Protein AF-M6HQ45-F1 (afdb_monomer_lite)

Sequence (161 aa):
MIGSVEFNGLTILSESKKENVSGRVSMNVWIFPGENKIKVKGIHKRKKDESAPYLTATLYLAQKEQPYNEGRKIADFEWGEVEGKPSLPFEQEITFSPTEVPPCELWKVAEKIQLTEEDKQKIQKLIIDLHDGLQKKDEKKLLELMEFKTKEYARAYLRFT

Organism: NCBI:txid1001601

Radius of gyration: 19.42 Å; chains: 1; bounding box: 52×38×52 Å

Structure (mmCIF, N/CA/C/O backbone):
data_AF-M6HQ45-F1
#
_entry.id   AF-M6HQ45-F1
#
loop_
_atom_site.group_PDB
_atom_site.id
_atom_site.type_symbol
_atom_site.label_atom_id
_atom_site.label_alt_id
_atom_site.label_comp_id
_atom_site.label_asym_id
_atom_site.label_entity_id
_atom_site.label_seq_id
_atom_site.pdbx_PDB_ins_code
_atom_site.Cartn_x
_atom_site.Cartn_y
_atom_site.Cartn_z
_atom_site.occupancy
_atom_site.B_iso_or_equiv
_atom_site.auth_seq_id
_atom_site.auth_comp_id
_atom_site.auth_asym_id
_atom_site.auth_atom_id
_atom_site.pdbx_PDB_model_num
ATOM 1 N N . MET A 1 1 ? 19.962 5.288 -5.323 1.00 57.50 1 MET A N 1
ATOM 2 C CA . MET A 1 1 ? 18.747 5.184 -6.164 1.00 57.50 1 MET A CA 1
ATOM 3 C C . MET A 1 1 ? 17.606 5.881 -5.452 1.00 57.50 1 MET A C 1
ATOM 5 O O . MET A 1 1 ? 17.147 5.366 -4.445 1.00 57.50 1 MET A O 1
ATOM 9 N N . ILE A 1 2 ? 17.145 7.011 -5.990 1.00 63.22 2 ILE A N 1
ATOM 10 C CA . ILE A 1 2 ? 15.960 7.717 -5.492 1.00 63.22 2 ILE A CA 1
ATOM 11 C C . ILE A 1 2 ? 14.800 7.329 -6.412 1.00 63.22 2 ILE A C 1
ATOM 13 O O . ILE A 1 2 ? 14.506 8.011 -7.385 1.00 63.22 2 ILE A O 1
ATOM 17 N N . GLY A 1 3 ? 14.251 6.139 -6.215 1.00 76.50 3 GLY A N 1
ATOM 18 C CA . GLY A 1 3 ? 13.043 5.706 -6.909 1.00 76.50 3 GLY A CA 1
ATOM 19 C C . GLY A 1 3 ? 11.917 5.514 -5.909 1.00 76.50 3 GLY A C 1
ATOM 20 O O . GLY A 1 3 ? 12.190 5.345 -4.720 1.00 76.50 3 GLY A O 1
ATOM 21 N N . SER A 1 4 ? 10.676 5.544 -6.377 1.00 87.19 4 SER A N 1
ATOM 22 C CA . SER A 1 4 ? 9.527 5.159 -5.565 1.00 87.19 4 SER A CA 1
ATOM 23 C C . SER A 1 4 ? 8.811 3.968 -6.178 1.00 87.19 4 SER A C 1
ATOM 25 O O . SER A 1 4 ? 8.803 3.775 -7.397 1.00 87.19 4 SER A O 1
ATOM 27 N N . VAL A 1 5 ? 8.226 3.157 -5.303 1.00 88.00 5 VAL A N 1
ATOM 28 C CA . VAL A 1 5 ? 7.316 2.080 -5.681 1.00 88.00 5 VAL A CA 1
ATOM 29 C C . VAL A 1 5 ? 6.025 2.292 -4.916 1.00 88.00 5 VAL A C 1
ATOM 31 O O . VAL A 1 5 ? 6.016 2.328 -3.683 1.00 88.00 5 VAL A O 1
ATOM 34 N N . GLU A 1 6 ? 4.938 2.420 -5.660 1.00 90.06 6 GLU A N 1
ATOM 35 C CA . GLU A 1 6 ? 3.583 2.540 -5.150 1.00 90.06 6 GLU A CA 1
ATOM 36 C C . GLU A 1 6 ? 2.732 1.384 -5.670 1.00 90.06 6 GLU A C 1
ATOM 38 O O . GLU A 1 6 ? 2.884 0.937 -6.807 1.00 90.06 6 GLU A O 1
ATOM 43 N N . PHE A 1 7 ? 1.804 0.920 -4.844 1.00 87.25 7 PHE A N 1
ATOM 44 C CA . PHE A 1 7 ? 0.824 -0.096 -5.196 1.00 87.25 7 PHE A CA 1
ATOM 45 C C . PHE A 1 7 ? -0.573 0.421 -4.875 1.00 87.25 7 PHE A C 1
ATOM 47 O O . PHE A 1 7 ? -0.862 0.685 -3.713 1.00 87.25 7 PHE A O 1
ATOM 54 N N . ASN A 1 8 ? -1.442 0.585 -5.873 1.00 86.62 8 ASN A N 1
ATOM 55 C CA . ASN A 1 8 ? -2.783 1.165 -5.700 1.00 86.62 8 ASN A CA 1
ATOM 56 C C . ASN A 1 8 ? -2.775 2.475 -4.873 1.00 86.62 8 ASN A C 1
ATOM 58 O O . ASN A 1 8 ? -3.676 2.729 -4.079 1.00 86.62 8 ASN A O 1
ATOM 62 N N . GLY A 1 9 ? -1.727 3.295 -5.033 1.00 85.19 9 GLY A N 1
ATOM 63 C CA . GLY A 1 9 ? -1.517 4.540 -4.279 1.00 85.19 9 GLY A CA 1
ATOM 64 C C . GLY A 1 9 ? -0.882 4.380 -2.889 1.00 85.19 9 GLY A C 1
ATOM 65 O O . GLY A 1 9 ? -0.543 5.381 -2.265 1.00 85.19 9 GLY A O 1
ATOM 66 N N . LEU A 1 10 ? -0.669 3.153 -2.400 1.00 85.75 10 LEU A N 1
ATOM 67 C CA . LEU A 1 10 ? 0.109 2.882 -1.191 1.00 85.75 10 LEU A CA 1
ATOM 68 C C . LEU A 1 10 ? 1.607 2.924 -1.505 1.00 85.75 10 LEU A C 1
ATOM 70 O O . LEU A 1 10 ? 2.104 2.118 -2.291 1.00 85.75 10 LEU A O 1
ATOM 74 N N . THR A 1 11 ? 2.349 3.804 -0.841 1.00 88.75 11 THR A N 1
ATOM 75 C CA . THR A 1 11 ? 3.811 3.849 -0.953 1.00 88.75 11 THR A CA 1
ATOM 76 C C . THR A 1 11 ? 4.453 2.641 -0.264 1.00 88.75 11 THR A C 1
ATOM 78 O O . THR A 1 11 ? 4.340 2.470 0.949 1.00 88.75 11 THR A O 1
ATOM 81 N N . ILE A 1 12 ? 5.154 1.814 -1.039 1.00 87.25 12 ILE A N 1
ATOM 82 C CA . ILE A 1 12 ? 5.940 0.662 -0.561 1.00 87.25 12 ILE A CA 1
ATOM 83 C C . ILE A 1 12 ? 7.385 1.082 -0.311 1.00 87.25 12 ILE A C 1
ATOM 85 O O . ILE A 1 12 ? 7.996 0.723 0.695 1.00 87.25 12 ILE A O 1
ATOM 89 N N . LEU A 1 13 ? 7.922 1.859 -1.248 1.00 88.56 13 LEU A N 1
ATOM 90 C CA . LEU A 1 13 ? 9.244 2.449 -1.178 1.00 88.56 13 LEU A CA 1
ATOM 91 C C . LEU A 1 13 ? 9.132 3.922 -1.520 1.00 88.56 13 LEU A C 1
ATOM 93 O O . LEU A 1 13 ? 8.680 4.280 -2.607 1.00 88.56 13 LEU A O 1
ATOM 97 N N . SER A 1 14 ? 9.555 4.761 -0.583 1.00 86.38 14 SER A N 1
ATOM 98 C CA . SER A 1 14 ? 9.695 6.192 -0.813 1.00 86.38 14 SER A CA 1
ATOM 99 C C . SER A 1 14 ? 11.032 6.499 -1.468 1.00 86.38 14 SER A C 1
ATOM 101 O O . SER A 1 14 ? 12.027 5.793 -1.282 1.00 86.38 14 SER A O 1
ATOM 103 N N . GLU A 1 15 ? 11.060 7.626 -2.164 1.00 85.50 15 GLU A N 1
ATOM 104 C CA . GLU A 1 15 ? 12.275 8.236 -2.677 1.00 85.50 15 GLU A CA 1
ATOM 105 C C . GLU A 1 15 ? 13.363 8.332 -1.592 1.00 85.50 15 GLU A C 1
ATOM 107 O O . GLU A 1 15 ? 1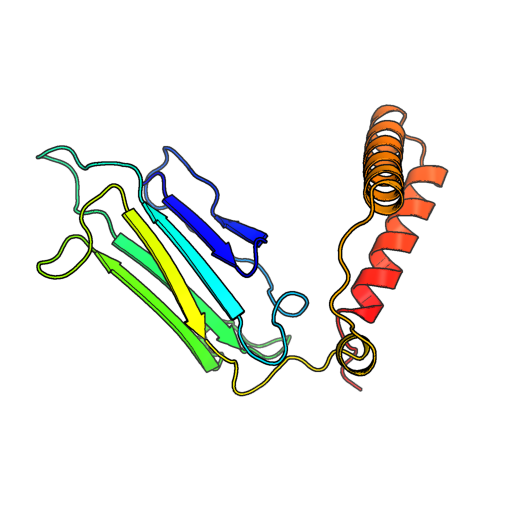3.157 8.891 -0.515 1.00 85.50 15 GLU A O 1
ATOM 112 N N . SER A 1 16 ? 14.549 7.789 -1.873 1.00 79.69 16 SER A N 1
ATOM 113 C CA . SER A 1 16 ? 15.680 7.794 -0.943 1.00 79.69 16 SER A CA 1
ATOM 114 C C . SER A 1 16 ? 17.003 8.070 -1.646 1.00 79.69 16 SER A C 1
ATOM 116 O O . SER A 1 16 ? 17.303 7.497 -2.684 1.00 79.69 16 SER A O 1
ATOM 118 N N . LYS A 1 17 ? 17.857 8.912 -1.053 1.00 74.50 17 LYS A N 1
ATOM 119 C CA . LYS A 1 17 ? 19.216 9.180 -1.570 1.00 74.50 17 LYS A CA 1
ATOM 120 C C . LYS A 1 17 ? 20.198 8.031 -1.330 1.00 74.50 17 LYS A C 1
ATOM 122 O O . LYS A 1 17 ? 21.331 8.109 -1.788 1.00 74.50 17 LYS A O 1
ATOM 127 N N . LYS A 1 18 ? 19.781 6.983 -0.616 1.00 76.50 18 LYS A N 1
ATOM 128 C CA . LYS A 1 18 ? 20.627 5.830 -0.305 1.00 76.50 18 LYS A CA 1
ATOM 129 C C . LYS A 1 18 ? 20.803 4.923 -1.526 1.00 76.50 18 LYS A C 1
ATOM 131 O O . LYS A 1 18 ? 19.993 4.900 -2.459 1.00 76.50 18 LYS A O 1
ATOM 136 N N . GLU A 1 19 ? 21.888 4.170 -1.517 1.00 74.12 19 GLU A N 1
ATOM 137 C CA . GLU A 1 19 ? 22.120 3.071 -2.451 1.00 74.12 19 GLU A CA 1
ATOM 138 C C . GLU A 1 19 ? 21.460 1.789 -1.923 1.00 74.12 19 GLU A C 1
ATOM 140 O O . GLU A 1 19 ? 21.297 1.639 -0.713 1.00 74.12 19 GLU A O 1
ATOM 145 N N . ASN A 1 20 ? 21.057 0.886 -2.826 1.00 75.38 20 ASN A N 1
ATOM 146 C CA . ASN A 1 20 ? 20.489 -0.434 -2.506 1.00 75.38 20 ASN A CA 1
ATOM 147 C C . ASN A 1 20 ? 19.331 -0.410 -1.490 1.00 75.38 20 ASN A C 1
ATOM 149 O O . ASN A 1 20 ? 19.364 -1.068 -0.450 1.00 75.38 20 ASN A O 1
ATOM 153 N N . VAL A 1 21 ? 18.290 0.366 -1.790 1.00 80.56 21 VAL A N 1
ATOM 154 C CA . VAL A 1 21 ? 17.096 0.449 -0.942 1.00 80.56 21 VAL A CA 1
ATOM 155 C C . VAL A 1 21 ? 16.155 -0.702 -1.279 1.00 80.56 21 VAL A C 1
ATOM 157 O O . VAL A 1 21 ? 15.832 -0.920 -2.442 1.00 80.56 21 VAL A O 1
ATOM 160 N N . SER A 1 22 ? 15.692 -1.417 -0.256 1.00 84.38 22 SER A N 1
ATOM 161 C CA . SER A 1 22 ? 14.664 -2.448 -0.379 1.00 84.38 22 SER A CA 1
ATOM 162 C C . SER A 1 22 ? 13.543 -2.191 0.620 1.00 84.38 22 SER A C 1
ATOM 164 O O . SER A 1 22 ? 13.743 -1.567 1.664 1.00 84.38 22 SER A O 1
ATOM 166 N N . GLY A 1 23 ? 12.340 -2.623 0.262 1.00 81.25 23 GLY A N 1
ATOM 167 C CA . GLY A 1 23 ? 11.135 -2.416 1.049 1.00 81.25 23 GLY A CA 1
ATOM 168 C C . GLY A 1 23 ? 10.207 -3.595 0.860 1.00 81.25 23 GLY A C 1
ATOM 169 O O . GLY A 1 23 ? 10.156 -4.201 -0.210 1.00 81.25 23 GLY A O 1
ATOM 170 N N . ARG A 1 24 ? 9.493 -3.939 1.926 1.00 82.25 24 ARG A N 1
ATOM 171 C CA . ARG A 1 24 ? 8.544 -5.043 1.932 1.00 82.25 24 ARG A CA 1
ATOM 172 C C . ARG A 1 24 ? 7.345 -4.652 2.774 1.00 82.25 24 ARG A C 1
ATOM 174 O O . ARG A 1 24 ? 7.501 -4.198 3.903 1.00 82.25 24 ARG A O 1
ATOM 181 N N . VAL A 1 25 ? 6.156 -4.872 2.228 1.00 80.50 25 VAL A N 1
ATOM 182 C CA . VAL A 1 25 ? 4.880 -4.594 2.889 1.00 80.50 25 VAL A CA 1
ATOM 183 C C . VAL A 1 25 ? 3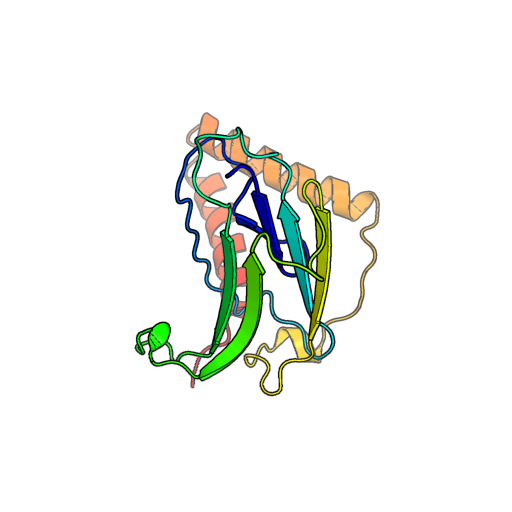.940 -5.772 2.643 1.00 80.50 25 VAL A C 1
ATOM 185 O O . VAL A 1 25 ? 3.977 -6.393 1.583 1.00 80.50 25 VAL A O 1
ATOM 188 N N . SER A 1 26 ? 3.120 -6.104 3.641 1.00 77.81 26 SER A N 1
ATOM 189 C CA . SER A 1 26 ? 2.031 -7.072 3.481 1.00 77.81 26 SER A CA 1
ATOM 190 C C . SER A 1 26 ? 0.858 -6.415 2.754 1.00 77.81 26 SER A C 1
ATOM 192 O O . SER A 1 26 ? 0.329 -5.404 3.218 1.00 77.81 26 SER A O 1
ATOM 194 N N . MET A 1 27 ? 0.450 -6.994 1.625 1.00 75.75 27 MET A N 1
ATOM 195 C CA . MET A 1 27 ? -0.435 -6.345 0.650 1.00 75.75 27 MET A CA 1
ATOM 196 C C . MET A 1 27 ? -1.898 -6.795 0.715 1.00 75.75 27 MET A C 1
ATOM 198 O O . MET A 1 27 ? -2.714 -6.266 -0.030 1.00 75.75 27 MET A O 1
ATOM 202 N N . ASN A 1 28 ? -2.253 -7.738 1.595 1.00 72.38 28 ASN A N 1
ATOM 203 C CA . ASN A 1 28 ? -3.529 -8.467 1.520 1.00 72.38 28 ASN A CA 1
ATOM 204 C C . ASN A 1 28 ? -4.779 -7.574 1.448 1.00 72.38 28 ASN A C 1
ATOM 206 O O . ASN A 1 28 ? -5.698 -7.890 0.704 1.00 72.38 28 ASN A O 1
ATOM 210 N N . VAL A 1 29 ? -4.811 -6.457 2.179 1.00 70.38 29 VAL A N 1
ATOM 211 C CA . VAL A 1 29 ? -5.970 -5.536 2.207 1.00 70.38 29 VAL A CA 1
ATOM 212 C C . VAL A 1 29 ? -5.998 -4.534 1.055 1.00 70.38 29 VAL A C 1
ATOM 214 O O . VAL A 1 29 ? -6.979 -3.820 0.884 1.00 70.38 29 VAL A O 1
ATOM 217 N N . TRP A 1 30 ? -4.920 -4.463 0.280 1.00 76.38 30 TRP A N 1
ATOM 218 C CA . TRP A 1 30 ? -4.733 -3.475 -0.778 1.00 76.38 30 TRP A CA 1
ATOM 219 C C . TRP A 1 30 ? -4.925 -4.062 -2.176 1.00 76.38 30 TRP A C 1
ATOM 221 O O . TRP A 1 30 ? -5.021 -3.295 -3.130 1.00 76.38 30 TRP A O 1
ATOM 231 N N . ILE A 1 31 ? -4.984 -5.394 -2.308 1.00 78.75 31 ILE A N 1
ATOM 232 C CA . ILE A 1 31 ? -5.240 -6.076 -3.581 1.00 78.75 31 ILE A CA 1
ATOM 233 C C . ILE A 1 31 ? -6.744 -6.065 -3.863 1.00 78.75 31 ILE A C 1
ATOM 235 O O . ILE A 1 31 ? -7.537 -6.634 -3.112 1.00 78.75 31 ILE A O 1
ATOM 239 N N . PHE A 1 32 ? -7.122 -5.435 -4.969 1.00 77.94 32 PHE A N 1
ATOM 240 C CA . PHE A 1 32 ? -8.504 -5.328 -5.420 1.00 77.94 32 PHE A CA 1
ATOM 241 C C . PHE A 1 32 ? -8.906 -6.527 -6.295 1.00 77.94 32 PHE A C 1
ATOM 243 O O . PHE A 1 32 ? -8.070 -7.033 -7.051 1.00 77.94 32 PHE A O 1
ATOM 250 N N . PRO A 1 33 ? -10.180 -6.959 -6.270 1.00 75.38 33 PRO A N 1
ATOM 251 C CA . PRO A 1 33 ? -10.755 -7.758 -7.339 1.00 75.38 33 PRO A CA 1
ATOM 252 C C . PRO A 1 33 ? -10.746 -6.949 -8.639 1.00 75.38 33 PRO A C 1
ATOM 254 O O . PRO A 1 33 ? -11.348 -5.879 -8.716 1.00 7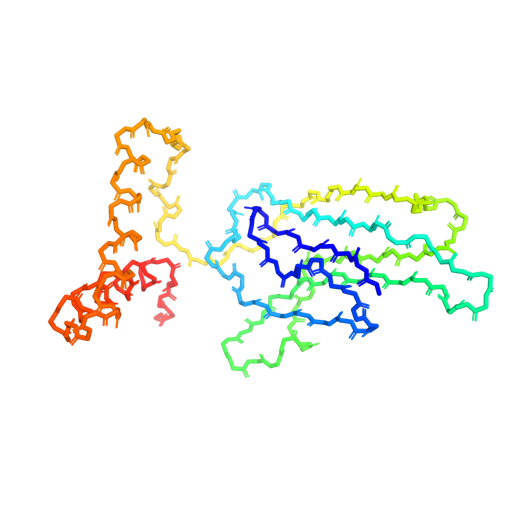5.38 33 PRO A O 1
ATOM 257 N N . GLY A 1 34 ? -10.055 -7.458 -9.659 1.00 80.75 34 GLY A N 1
ATOM 258 C CA . GLY A 1 34 ? -9.885 -6.774 -10.943 1.00 80.75 34 GLY A CA 1
ATOM 259 C C . GLY A 1 34 ? -8.554 -6.032 -11.057 1.00 80.75 34 GLY A C 1
ATOM 260 O O . GLY A 1 34 ? -7.523 -6.511 -10.590 1.00 80.75 34 GLY A O 1
ATOM 261 N N . GLU A 1 35 ? -8.554 -4.883 -11.729 1.00 85.94 35 GLU A N 1
ATOM 262 C CA . GLU A 1 35 ? -7.312 -4.193 -12.083 1.00 85.94 35 GLU A CA 1
ATOM 263 C C . GLU A 1 35 ? -6.619 -3.569 -10.862 1.00 85.94 35 GLU A C 1
ATOM 265 O O . GLU A 1 35 ? -7.187 -2.763 -10.127 1.00 85.94 35 GLU A O 1
ATOM 270 N N . ASN A 1 36 ? -5.355 -3.936 -10.677 1.00 85.69 36 ASN A N 1
ATOM 271 C CA . ASN A 1 36 ? -4.425 -3.377 -9.708 1.00 85.69 36 ASN A CA 1
ATOM 272 C C . ASN A 1 36 ? -3.294 -2.675 -10.456 1.00 85.69 36 ASN A C 1
ATOM 274 O O . ASN A 1 36 ? -2.932 -3.084 -11.560 1.00 85.69 36 ASN A O 1
ATOM 278 N N . LYS A 1 37 ? -2.710 -1.642 -9.846 1.00 89.19 37 LYS A N 1
ATOM 279 C CA . LYS A 1 37 ? -1.655 -0.825 -10.445 1.00 89.19 37 LYS A CA 1
ATOM 280 C C . LYS A 1 37 ? -0.425 -0.762 -9.548 1.00 89.19 37 LYS A C 1
ATOM 282 O O . LYS A 1 37 ? -0.508 -0.340 -8.396 1.00 89.19 37 LYS A O 1
ATOM 287 N N . ILE A 1 38 ? 0.729 -1.100 -10.113 1.00 86.88 38 ILE A N 1
ATOM 288 C CA . ILE A 1 38 ? 2.040 -0.764 -9.555 1.00 86.88 38 ILE A CA 1
ATOM 289 C C . ILE A 1 38 ? 2.553 0.460 -10.305 1.00 86.88 38 ILE A C 1
ATOM 291 O O . ILE A 1 38 ? 2.633 0.447 -11.532 1.00 86.88 38 ILE A O 1
ATOM 295 N N . LYS A 1 39 ? 2.905 1.516 -9.576 1.00 89.75 39 LYS A N 1
ATOM 296 C CA . LYS A 1 39 ? 3.586 2.686 -10.125 1.00 89.75 39 LYS A CA 1
ATOM 297 C C . LYS A 1 39 ? 5.034 2.673 -9.667 1.00 89.75 39 LYS A C 1
ATOM 299 O O . LYS A 1 39 ? 5.316 2.593 -8.474 1.00 89.75 39 LYS A O 1
ATOM 304 N N . VAL A 1 40 ? 5.942 2.767 -10.628 1.00 86.94 40 VAL A N 1
ATOM 305 C CA . VAL A 1 40 ? 7.377 2.846 -10.389 1.00 86.94 40 VAL A CA 1
ATOM 306 C C . VAL A 1 40 ? 7.903 4.157 -10.941 1.00 86.94 40 VAL A C 1
ATOM 308 O O . VAL A 1 40 ? 7.648 4.498 -12.097 1.00 86.94 40 VAL A O 1
ATOM 311 N N . LYS A 1 41 ? 8.674 4.872 -10.125 1.00 87.19 41 LYS A N 1
ATOM 312 C CA . LYS A 1 41 ? 9.386 6.080 -10.538 1.00 87.19 41 LYS A CA 1
ATOM 313 C C . LYS A 1 41 ? 10.874 5.896 -10.337 1.00 87.19 41 LYS A C 1
ATOM 315 O O . LYS A 1 41 ? 11.305 5.454 -9.276 1.00 87.19 41 LYS A O 1
ATOM 320 N N . GLY A 1 42 ? 11.661 6.289 -11.328 1.00 84.94 42 GLY A N 1
ATOM 321 C CA . GLY A 1 42 ? 13.105 6.441 -11.198 1.00 84.94 42 GLY A CA 1
ATOM 322 C C . GLY A 1 42 ? 13.491 7.871 -11.541 1.00 84.94 42 GLY A C 1
ATOM 323 O O . GLY A 1 42 ? 13.176 8.327 -12.635 1.00 84.94 42 GLY A O 1
ATOM 324 N N . ILE A 1 43 ? 14.168 8.591 -10.638 1.00 79.81 43 ILE A N 1
ATOM 325 C CA . ILE A 1 43 ? 14.439 10.030 -10.848 1.00 79.81 43 ILE A CA 1
ATOM 326 C C . ILE A 1 43 ? 15.928 10.392 -10.926 1.00 79.81 43 ILE A C 1
ATOM 328 O O . ILE A 1 43 ? 16.279 11.493 -11.342 1.00 79.81 43 ILE A O 1
ATOM 332 N N . HIS A 1 44 ? 16.827 9.492 -10.527 1.00 73.56 44 HIS A N 1
ATOM 333 C CA . HIS A 1 44 ? 18.250 9.809 -10.409 1.00 73.56 44 HIS A CA 1
ATOM 334 C C . HIS A 1 44 ? 19.048 9.349 -11.631 1.00 73.56 44 HIS A C 1
ATOM 336 O O . HIS A 1 44 ? 19.260 8.152 -11.780 1.00 73.56 44 HIS A O 1
ATOM 342 N N . LYS A 1 45 ? 19.532 10.285 -12.460 1.00 65.62 45 LYS A N 1
ATOM 343 C CA . LYS A 1 45 ? 20.495 9.995 -13.537 1.00 65.62 45 LYS A CA 1
ATOM 344 C C . LYS A 1 45 ? 21.875 9.666 -12.955 1.00 65.62 45 LYS A C 1
ATOM 346 O O . LYS A 1 45 ? 22.420 10.459 -12.191 1.00 65.62 45 LYS A O 1
ATOM 351 N N . ARG A 1 46 ? 22.419 8.522 -13.369 1.00 67.69 46 ARG A N 1
ATOM 352 C CA . ARG A 1 46 ? 23.735 7.987 -12.996 1.00 67.69 46 ARG A CA 1
ATOM 353 C C . ARG A 1 46 ? 24.879 8.942 -13.374 1.00 67.69 46 ARG A C 1
ATOM 355 O O . ARG A 1 46 ? 24.835 9.564 -14.439 1.00 67.69 46 ARG A O 1
ATOM 362 N N . LYS A 1 47 ? 25.946 9.007 -12.570 1.00 67.50 47 LYS A N 1
ATOM 363 C CA . LYS A 1 47 ? 27.249 9.550 -13.021 1.00 67.50 47 LYS A CA 1
ATOM 364 C C . LYS A 1 47 ? 28.030 8.508 -13.838 1.00 67.50 47 LYS A C 1
ATOM 366 O O . LYS A 1 47 ? 27.799 7.309 -13.717 1.00 67.50 47 LYS A O 1
ATOM 371 N N . LYS A 1 48 ? 28.987 8.930 -14.677 1.00 65.06 48 LYS A N 1
ATOM 372 C CA . LYS A 1 48 ? 29.750 7.998 -15.542 1.00 65.06 48 LYS A CA 1
ATOM 373 C C . LYS A 1 48 ? 30.409 6.840 -14.771 1.00 65.06 48 LYS A C 1
ATOM 375 O O . LYS A 1 48 ? 30.440 5.739 -15.312 1.00 65.06 48 LYS A O 1
ATOM 380 N N . ASP A 1 49 ? 30.801 7.053 -13.517 1.00 66.81 49 ASP A N 1
ATOM 381 C CA . ASP A 1 49 ? 31.546 6.077 -12.703 1.00 66.81 49 ASP A CA 1
ATOM 382 C C . ASP A 1 49 ? 30.683 5.248 -11.730 1.00 66.81 49 ASP A C 1
ATOM 384 O O . ASP A 1 49 ? 31.206 4.414 -10.996 1.00 66.81 49 ASP A O 1
ATOM 388 N N . GLU A 1 50 ? 29.364 5.455 -11.697 1.00 71.25 50 GLU A N 1
ATOM 389 C CA . GLU A 1 50 ? 28.456 4.693 -10.827 1.00 71.25 50 GLU A CA 1
ATOM 390 C C . GLU A 1 50 ? 27.961 3.409 -11.513 1.00 71.25 50 GLU A C 1
ATOM 392 O O . GLU A 1 50 ? 27.959 3.292 -12.738 1.00 71.25 50 GLU A O 1
ATOM 397 N N . SER A 1 51 ? 27.520 2.423 -10.731 1.00 70.88 51 SER A N 1
ATOM 398 C CA . SER A 1 51 ? 26.869 1.228 -11.272 1.00 70.88 51 SER A CA 1
ATOM 399 C C . SER A 1 51 ? 25.523 1.577 -11.917 1.00 70.88 51 SER A C 1
ATOM 401 O O . SER A 1 51 ? 24.835 2.514 -11.504 1.00 70.88 51 SER A O 1
ATOM 403 N N . ALA A 1 52 ? 25.144 0.834 -12.964 1.00 74.12 52 ALA A N 1
ATOM 404 C CA . ALA A 1 52 ? 23.856 1.035 -13.623 1.00 74.12 52 ALA A CA 1
ATOM 405 C C . ALA A 1 52 ? 22.708 0.798 -12.619 1.00 74.12 52 ALA A C 1
ATOM 407 O O . ALA A 1 52 ? 22.701 -0.230 -11.932 1.00 74.12 52 ALA A O 1
ATOM 408 N N . PRO A 1 53 ? 21.747 1.727 -12.501 1.00 74.12 53 PRO A N 1
ATOM 409 C CA . PRO A 1 53 ? 20.622 1.558 -11.598 1.00 74.12 53 PRO A CA 1
ATOM 410 C C . PRO A 1 53 ? 19.714 0.419 -12.080 1.00 74.12 53 PRO A C 1
ATOM 412 O O . PRO A 1 53 ? 19.459 0.268 -13.275 1.00 74.12 53 PRO A O 1
ATOM 415 N N . TYR A 1 54 ? 19.199 -0.359 -11.130 1.00 78.31 54 TYR A N 1
ATOM 416 C CA . TYR A 1 54 ? 18.272 -1.462 -11.374 1.00 78.31 54 TYR A CA 1
ATOM 417 C C . TYR A 1 54 ? 17.136 -1.418 -10.353 1.00 78.31 54 TYR A C 1
ATOM 419 O O . TYR A 1 54 ? 17.366 -1.156 -9.175 1.00 78.31 54 TYR A O 1
ATOM 427 N N . LEU A 1 55 ? 15.907 -1.668 -10.787 1.00 79.31 55 LEU A N 1
ATOM 428 C CA . LEU A 1 55 ? 14.738 -1.679 -9.918 1.00 79.31 55 LEU A CA 1
ATOM 429 C C . LEU A 1 55 ? 13.933 -2.940 -10.172 1.00 79.31 55 LEU A C 1
ATOM 431 O O . LEU A 1 55 ? 13.567 -3.237 -11.306 1.00 79.31 55 LEU A O 1
ATOM 435 N N . THR A 1 56 ? 13.626 -3.651 -9.096 1.00 82.88 56 THR A N 1
ATOM 436 C CA . THR A 1 56 ? 12.755 -4.820 -9.122 1.00 82.88 56 THR A CA 1
ATOM 437 C C . THR A 1 56 ? 11.588 -4.614 -8.166 1.00 82.88 56 THR A C 1
ATOM 439 O O . THR A 1 56 ? 11.753 -4.138 -7.043 1.00 82.88 56 THR A O 1
ATOM 442 N N . ALA A 1 57 ? 10.387 -4.950 -8.622 1.00 81.44 57 ALA A N 1
ATOM 443 C CA . ALA A 1 57 ? 9.206 -5.040 -7.779 1.00 81.44 57 ALA A CA 1
ATOM 444 C C . ALA A 1 57 ? 8.543 -6.384 -8.055 1.00 81.44 57 ALA A C 1
ATOM 446 O O . ALA A 1 57 ? 8.227 -6.711 -9.195 1.00 81.44 57 ALA A O 1
ATOM 447 N N . THR A 1 58 ? 8.356 -7.190 -7.017 1.00 82.62 58 THR A N 1
ATOM 448 C CA . THR A 1 58 ? 7.782 -8.525 -7.167 1.00 82.62 58 THR A CA 1
ATOM 449 C C . THR A 1 58 ? 6.735 -8.744 -6.100 1.00 82.62 58 THR A C 1
ATOM 451 O O . THR A 1 58 ? 6.981 -8.530 -4.913 1.00 82.62 58 THR A O 1
ATOM 454 N N . LEU A 1 59 ? 5.563 -9.181 -6.539 1.00 79.94 59 LEU A N 1
ATOM 455 C CA . LEU A 1 59 ? 4.444 -9.495 -5.682 1.00 79.94 59 LEU A CA 1
ATOM 456 C C . LEU A 1 59 ? 4.306 -11.013 -5.577 1.00 79.94 59 LEU A C 1
ATOM 458 O O . LEU A 1 59 ? 4.227 -11.721 -6.585 1.00 79.94 59 LEU A O 1
ATOM 462 N N . TYR A 1 60 ? 4.260 -11.493 -4.339 1.00 82.06 60 TYR A N 1
ATOM 463 C CA . TYR A 1 60 ? 4.112 -12.903 -4.006 1.00 82.06 60 TYR A CA 1
ATOM 464 C C . TYR A 1 60 ? 2.806 -13.121 -3.251 1.00 82.06 60 TYR A C 1
ATOM 466 O O . TYR A 1 60 ? 2.452 -12.336 -2.371 1.00 82.06 60 TYR A O 1
ATOM 474 N N . LEU A 1 61 ? 2.134 -14.222 -3.568 1.00 77.44 61 LEU A N 1
ATOM 475 C CA . LEU A 1 61 ? 1.076 -14.803 -2.762 1.00 77.44 61 LEU A CA 1
ATOM 476 C C . LEU A 1 61 ? 1.688 -15.932 -1.929 1.00 77.44 61 LEU A C 1
ATOM 478 O O . LEU A 1 61 ? 2.139 -16.937 -2.475 1.00 77.44 61 LEU A O 1
ATOM 482 N N . ALA A 1 62 ? 1.721 -15.757 -0.613 1.00 74.75 62 ALA A N 1
ATOM 483 C CA . ALA A 1 62 ? 2.266 -16.734 0.323 1.00 74.75 62 ALA A CA 1
ATOM 484 C C . ALA A 1 62 ? 1.251 -17.019 1.431 1.00 74.75 62 ALA A C 1
ATOM 486 O O . ALA A 1 62 ? 0.482 -16.136 1.823 1.00 74.75 62 ALA A O 1
ATOM 487 N N . GLN A 1 63 ? 1.249 -18.249 1.944 1.00 71.69 63 GLN A N 1
ATOM 488 C CA . GLN A 1 63 ? 0.448 -18.592 3.118 1.00 71.69 63 GLN A CA 1
ATOM 489 C C . GLN A 1 63 ? 1.004 -17.903 4.376 1.00 71.69 63 GLN A C 1
ATOM 491 O O . GLN A 1 63 ? 2.170 -17.518 4.416 1.00 71.69 63 GLN A O 1
ATOM 496 N N . LYS A 1 64 ? 0.174 -17.752 5.421 1.00 67.56 64 LYS A N 1
ATOM 497 C CA . LYS A 1 64 ? 0.488 -16.984 6.647 1.00 67.56 64 LYS A CA 1
ATOM 498 C C . LYS A 1 64 ? 1.828 -17.365 7.301 1.00 67.56 64 LYS A C 1
ATOM 500 O O . LYS A 1 64 ? 2.469 -16.506 7.898 1.00 67.56 64 LYS A O 1
ATOM 505 N N . GLU A 1 65 ? 2.238 -18.623 7.178 1.00 76.75 65 GLU A N 1
ATOM 506 C CA . GLU A 1 65 ? 3.461 -19.173 7.781 1.00 76.75 65 GLU A CA 1
ATOM 507 C C . GLU A 1 65 ? 4.526 -19.550 6.740 1.00 76.75 65 GLU A C 1
ATOM 509 O O . GLU A 1 65 ? 5.603 -20.024 7.090 1.00 76.75 65 GLU A O 1
ATOM 514 N N . GLN A 1 66 ? 4.250 -19.307 5.458 1.00 76.25 66 GLN A N 1
ATOM 515 C CA . GLN A 1 66 ? 5.171 -19.602 4.374 1.00 76.25 66 GLN A CA 1
ATOM 516 C C . GLN A 1 66 ? 6.129 -18.420 4.146 1.00 76.25 66 GLN A C 1
ATOM 518 O O . GLN A 1 66 ? 5.687 -17.264 4.074 1.00 76.25 66 GLN A O 1
ATOM 523 N N . PRO A 1 67 ? 7.438 -18.670 3.971 1.00 80.88 67 PRO A N 1
ATOM 524 C CA . PRO A 1 67 ? 8.359 -17.663 3.465 1.00 80.88 67 PRO A CA 1
ATOM 525 C C . PRO A 1 67 ? 7.864 -17.079 2.134 1.00 80.88 67 PRO A C 1
ATOM 527 O O . PRO A 1 67 ? 7.467 -17.796 1.220 1.00 80.88 67 PRO A O 1
ATOM 530 N N . TYR A 1 68 ? 7.884 -15.751 1.997 1.00 72.50 68 TYR A N 1
ATOM 531 C CA . TYR A 1 68 ? 7.327 -15.076 0.814 1.00 72.50 68 TYR A CA 1
ATOM 532 C C . TYR A 1 68 ? 7.971 -15.514 -0.506 1.00 72.50 68 TYR A C 1
ATOM 534 O O . TYR A 1 68 ? 7.289 -15.574 -1.521 1.00 72.50 68 TYR A O 1
ATOM 542 N N . ASN A 1 69 ? 9.272 -15.807 -0.487 1.00 79.81 69 ASN A N 1
ATOM 543 C CA . ASN A 1 69 ? 10.056 -16.250 -1.638 1.00 79.81 69 ASN A CA 1
ATOM 544 C C . ASN A 1 69 ? 9.772 -17.706 -2.033 1.00 79.81 69 ASN A C 1
ATOM 546 O O . ASN A 1 69 ? 10.158 -18.118 -3.120 1.00 79.81 69 ASN A O 1
ATOM 550 N N . GLU A 1 70 ? 9.096 -18.462 -1.172 1.00 84.25 70 GLU A N 1
ATOM 551 C CA . GLU A 1 70 ? 8.548 -19.783 -1.487 1.00 84.25 70 GLU A CA 1
ATOM 552 C C . GLU A 1 70 ? 7.092 -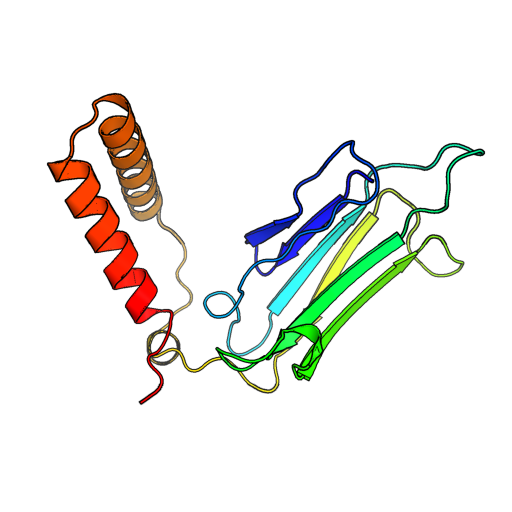19.691 -1.969 1.00 84.25 70 GLU A C 1
ATOM 554 O O . GLU A 1 70 ? 6.550 -20.653 -2.513 1.00 84.25 70 GLU A O 1
ATOM 559 N N . GLY A 1 71 ? 6.454 -18.532 -1.777 1.00 79.38 71 GLY A N 1
ATOM 560 C CA . GLY A 1 71 ? 5.117 -18.242 -2.273 1.00 79.38 71 GLY A CA 1
ATOM 561 C C . GLY A 1 71 ? 5.045 -18.179 -3.800 1.00 79.38 71 GLY A C 1
ATOM 562 O O . GLY A 1 71 ? 6.042 -18.065 -4.516 1.00 79.38 71 GLY A O 1
ATOM 563 N N . ARG A 1 72 ? 3.822 -18.201 -4.327 1.00 81.06 72 ARG A N 1
ATOM 564 C CA . ARG A 1 72 ? 3.561 -18.073 -5.761 1.00 81.06 72 ARG A CA 1
ATOM 565 C C . ARG A 1 72 ? 3.790 -16.629 -6.205 1.00 81.06 72 ARG A C 1
ATOM 567 O O . ARG A 1 72 ? 3.119 -15.718 -5.726 1.00 81.06 72 ARG A O 1
ATOM 574 N N . LYS A 1 73 ? 4.691 -16.406 -7.163 1.00 83.25 73 LYS A N 1
ATOM 575 C CA . LYS A 1 73 ? 4.859 -15.097 -7.815 1.00 83.25 73 LYS A CA 1
ATOM 576 C C . LYS A 1 73 ? 3.595 -14.758 -8.613 1.00 83.25 73 LYS A C 1
ATOM 578 O O . LYS A 1 73 ? 3.213 -15.528 -9.492 1.00 83.25 73 LYS A O 1
ATOM 583 N N . ILE A 1 74 ? 2.951 -13.634 -8.300 1.00 77.00 74 ILE A N 1
ATOM 584 C CA . ILE A 1 74 ? 1.706 -13.200 -8.961 1.00 77.00 74 ILE A CA 1
ATOM 585 C C . ILE A 1 74 ? 1.903 -12.024 -9.916 1.00 77.00 74 ILE A C 1
ATOM 587 O O . ILE A 1 74 ? 1.158 -11.910 -10.883 1.00 77.00 74 ILE A O 1
ATOM 591 N N . ALA A 1 75 ? 2.908 -11.183 -9.677 1.00 76.69 75 ALA A N 1
ATOM 592 C CA . ALA A 1 75 ? 3.315 -10.131 -10.600 1.00 76.69 75 ALA A CA 1
ATOM 593 C C . ALA A 1 75 ? 4.794 -9.801 -10.396 1.00 76.69 75 ALA A C 1
ATOM 595 O O . ALA A 1 75 ? 5.305 -9.867 -9.274 1.00 76.69 75 ALA A O 1
ATOM 596 N N . ASP A 1 76 ? 5.476 -9.423 -11.467 1.00 80.81 76 ASP A N 1
ATOM 597 C CA . ASP A 1 76 ? 6.852 -8.965 -11.432 1.00 80.81 76 ASP A CA 1
ATOM 598 C C . ASP A 1 76 ? 7.094 -7.786 -12.362 1.00 80.81 76 ASP A C 1
ATOM 600 O O . ASP A 1 76 ? 6.457 -7.596 -13.395 1.00 80.81 76 ASP A O 1
ATOM 604 N N . PHE A 1 77 ? 8.048 -6.976 -11.941 1.00 79.12 77 PHE A N 1
ATOM 605 C CA . PHE A 1 77 ? 8.574 -5.865 -12.684 1.00 79.12 77 PHE A CA 1
ATOM 606 C C . PHE A 1 77 ? 10.074 -5.821 -12.493 1.00 79.12 77 PHE A C 1
ATOM 608 O O . PHE A 1 77 ? 10.572 -5.869 -11.366 1.00 79.12 77 PHE A O 1
ATOM 615 N N . GLU A 1 78 ? 10.777 -5.671 -13.602 1.00 82.94 78 GLU A N 1
ATOM 616 C CA . GLU A 1 78 ? 12.212 -5.485 -13.613 1.00 82.94 78 GLU A CA 1
ATOM 617 C C . GLU A 1 78 ? 12.557 -4.365 -14.586 1.00 82.94 78 GLU A C 1
ATOM 619 O O . GLU A 1 78 ? 12.217 -4.398 -15.772 1.00 82.94 78 GLU A O 1
ATOM 624 N N . TRP A 1 79 ? 13.284 -3.376 -14.090 1.00 81.06 79 TRP A N 1
ATOM 625 C CA . TRP A 1 79 ? 13.831 -2.281 -14.863 1.00 81.06 79 TRP A CA 1
ATOM 626 C C . TRP A 1 79 ? 15.338 -2.184 -14.635 1.00 81.06 79 TRP A C 1
ATOM 628 O O . TRP A 1 79 ? 15.830 -2.335 -13.520 1.00 81.06 79 TRP A O 1
ATOM 638 N N . GLY A 1 80 ? 16.062 -1.917 -15.714 1.00 76.75 80 GLY A N 1
ATOM 639 C CA . GLY A 1 80 ? 17.493 -1.653 -15.718 1.00 76.75 80 GLY A CA 1
ATOM 640 C C . GLY A 1 80 ? 17.829 -0.795 -16.929 1.00 76.75 80 GLY A C 1
ATOM 641 O O . GLY A 1 80 ? 17.065 -0.766 -17.897 1.00 76.75 80 GLY A O 1
ATOM 642 N N . GLU A 1 81 ? 18.947 -0.081 -16.868 1.00 71.56 81 GLU A N 1
ATOM 643 C CA . GLU A 1 81 ? 19.410 0.801 -17.942 1.00 71.56 81 GLU A CA 1
ATOM 644 C C . GLU A 1 81 ? 19.959 -0.028 -19.122 1.00 71.56 81 GLU A C 1
ATOM 646 O O . GLU A 1 81 ? 21.162 -0.228 -19.267 1.00 71.56 81 GLU A O 1
ATOM 651 N N . VAL A 1 82 ? 19.045 -0.567 -19.935 1.00 71.81 82 VAL A N 1
ATOM 652 C CA . VAL A 1 82 ? 19.317 -1.348 -21.153 1.00 71.81 82 VAL A CA 1
ATOM 653 C C . VAL A 1 82 ? 18.545 -0.780 -22.344 1.00 71.81 82 VAL A C 1
ATOM 655 O O . VAL A 1 82 ? 17.526 -0.104 -22.180 1.00 71.81 82 VAL A O 1
ATOM 658 N N . GLU A 1 83 ? 19.028 -1.065 -23.552 1.00 64.00 83 GLU A N 1
ATOM 659 C CA . GLU A 1 83 ? 18.401 -0.635 -24.804 1.00 64.00 83 GLU A CA 1
ATOM 660 C C . GLU A 1 83 ? 16.937 -1.119 -24.878 1.00 64.00 83 GLU A C 1
ATOM 662 O O . GLU A 1 83 ? 16.638 -2.282 -24.609 1.00 64.00 83 GLU A O 1
ATOM 667 N N . GLY A 1 84 ? 16.003 -0.208 -25.176 1.00 67.75 84 GLY A N 1
ATOM 668 C CA . GLY A 1 84 ? 14.560 -0.493 -25.216 1.00 67.75 84 GLY A CA 1
ATOM 669 C C . GLY A 1 84 ? 13.786 -0.255 -23.910 1.00 67.75 84 GLY A C 1
ATOM 670 O O . GLY A 1 84 ? 12.557 -0.311 -23.929 1.00 67.75 84 GLY A O 1
ATOM 671 N N . LYS A 1 85 ? 14.450 0.065 -22.789 1.00 72.44 85 LYS A N 1
ATOM 672 C CA . LYS A 1 85 ? 13.785 0.514 -21.549 1.00 72.44 85 LYS A CA 1
ATOM 673 C C . LYS A 1 85 ? 13.827 2.042 -21.408 1.00 72.44 85 LYS A C 1
ATOM 675 O O . LYS A 1 85 ? 14.738 2.683 -21.932 1.00 72.44 85 LYS A O 1
ATOM 680 N N . PRO A 1 86 ? 12.844 2.656 -20.718 1.00 72.19 86 PRO A N 1
ATOM 681 C CA . PRO A 1 86 ? 12.813 4.103 -20.549 1.00 72.19 86 PRO A CA 1
ATOM 682 C C . PRO A 1 86 ? 14.044 4.589 -19.777 1.00 72.19 86 PRO A C 1
ATOM 684 O O . PRO A 1 86 ? 14.395 4.035 -18.732 1.00 72.19 86 PRO A O 1
ATOM 687 N N . SER A 1 87 ? 14.688 5.633 -20.302 1.00 77.31 87 SER A N 1
ATOM 688 C CA . SER A 1 87 ? 15.818 6.300 -19.656 1.00 77.31 87 SER A CA 1
ATOM 689 C C . SER A 1 87 ? 15.354 7.108 -18.451 1.00 77.31 87 SER A C 1
ATOM 691 O O . SER A 1 87 ? 14.271 7.687 -18.471 1.00 77.31 87 SER A O 1
ATOM 693 N N . LEU A 1 88 ? 16.206 7.239 -17.438 1.00 77.12 88 LEU A N 1
ATOM 694 C CA . LEU A 1 88 ? 15.930 8.106 -16.296 1.00 77.12 88 LEU A CA 1
ATOM 695 C C . LEU A 1 88 ? 15.880 9.598 -16.700 1.00 77.12 88 LEU A C 1
ATOM 697 O O . LEU A 1 88 ? 16.711 10.038 -17.501 1.00 77.12 88 LEU A O 1
ATOM 701 N N . PRO A 1 89 ? 15.003 10.419 -16.091 1.00 83.06 89 PRO A N 1
ATOM 702 C CA . PRO A 1 89 ? 13.933 10.011 -15.187 1.00 83.06 89 PRO A CA 1
ATOM 703 C C . PRO A 1 89 ? 12.775 9.346 -15.946 1.00 83.06 89 PRO A C 1
ATOM 705 O O . PRO A 1 89 ? 12.461 9.741 -17.066 1.00 83.06 89 PRO A O 1
ATOM 708 N N . PHE A 1 90 ? 12.116 8.378 -15.315 1.00 84.38 90 PHE A N 1
ATOM 709 C CA . PHE A 1 90 ? 10.933 7.726 -15.869 1.00 84.38 90 PHE A CA 1
ATOM 710 C C . PHE A 1 90 ? 9.852 7.526 -14.807 1.00 84.38 90 PHE A C 1
ATOM 712 O O . PHE A 1 90 ? 10.129 7.422 -13.609 1.00 84.38 90 PHE A O 1
ATOM 719 N N . GLU A 1 91 ? 8.618 7.420 -15.284 1.00 88.38 91 GLU A N 1
ATOM 720 C CA . GLU A 1 91 ? 7.458 6.975 -14.525 1.00 88.38 91 GLU A CA 1
ATOM 721 C C . GLU A 1 91 ? 6.760 5.895 -15.353 1.00 88.38 91 GLU A C 1
ATOM 723 O O . GLU A 1 91 ? 6.468 6.107 -16.529 1.00 88.38 91 GLU A O 1
ATOM 728 N N . GLN A 1 92 ? 6.544 4.724 -14.757 1.00 85.25 92 GLN A N 1
ATOM 729 C CA . GLN A 1 92 ? 5.878 3.605 -15.408 1.00 85.25 92 GLN A CA 1
ATOM 730 C C . GLN A 1 92 ? 4.758 3.077 -14.521 1.00 85.25 92 GLN A C 1
ATOM 732 O O . GLN A 1 92 ? 4.915 2.925 -13.308 1.00 85.25 92 GLN A O 1
ATOM 737 N N . GLU A 1 93 ? 3.624 2.793 -15.147 1.00 88.25 93 GLU A N 1
ATOM 738 C CA . GLU A 1 93 ? 2.479 2.161 -14.511 1.00 88.25 93 GLU A CA 1
ATOM 739 C C . GLU A 1 93 ? 2.284 0.776 -15.113 1.00 88.25 93 GLU A C 1
ATOM 741 O O . GLU A 1 93 ? 2.300 0.601 -16.331 1.00 88.25 93 GLU A O 1
ATOM 746 N N . ILE A 1 94 ? 2.118 -0.209 -14.241 1.00 84.31 94 ILE A N 1
ATOM 747 C CA . ILE A 1 94 ? 1.930 -1.608 -14.600 1.00 84.31 94 ILE A CA 1
ATOM 748 C C . ILE A 1 94 ? 0.584 -2.002 -14.041 1.00 84.31 94 ILE A C 1
ATOM 750 O O . ILE A 1 94 ? 0.375 -1.928 -12.827 1.00 84.31 94 ILE A O 1
ATOM 754 N N . THR A 1 95 ? -0.321 -2.402 -14.919 1.00 87.06 95 THR A N 1
ATOM 755 C CA . THR A 1 95 ? -1.624 -2.908 -14.519 1.00 87.06 95 THR A CA 1
ATOM 756 C C . THR A 1 95 ? -1.640 -4.424 -14.601 1.00 87.06 95 THR A C 1
ATOM 758 O O . THR A 1 95 ? -1.069 -5.028 -15.509 1.00 87.06 95 THR A O 1
ATOM 761 N N . PHE A 1 96 ? -2.267 -5.062 -13.621 1.00 81.94 96 PHE A N 1
ATOM 762 C CA . PHE A 1 96 ? -2.471 -6.503 -13.618 1.00 81.94 96 PHE A CA 1
ATOM 763 C C . PHE A 1 96 ? -3.780 -6.838 -12.912 1.00 81.94 96 PHE A C 1
ATOM 765 O O . PHE A 1 96 ? -4.233 -6.102 -12.038 1.00 81.94 96 PHE A O 1
ATOM 772 N N . SER A 1 97 ? -4.389 -7.961 -13.282 1.00 82.88 97 SER A N 1
ATOM 773 C CA . SER A 1 97 ? -5.531 -8.517 -12.556 1.00 82.88 97 SER A CA 1
ATOM 774 C C . SER A 1 97 ? -5.086 -9.802 -11.858 1.00 82.88 97 SER A C 1
ATOM 776 O O . SER A 1 97 ? -4.612 -10.714 -12.539 1.00 82.88 97 SER A O 1
ATOM 778 N N . PRO A 1 98 ? -5.172 -9.892 -10.521 1.00 75.12 98 PRO A N 1
ATOM 779 C CA . PRO A 1 98 ? -4.757 -11.079 -9.798 1.00 75.12 98 PRO A CA 1
ATOM 780 C C . PRO A 1 98 ? -5.701 -12.238 -10.132 1.00 75.12 98 PRO A C 1
ATOM 782 O O . PRO A 1 98 ? -6.917 -12.072 -10.198 1.00 75.12 98 PRO A O 1
ATOM 785 N N . THR A 1 99 ? -5.131 -13.425 -10.330 1.00 70.06 99 THR A N 1
ATOM 786 C CA . THR A 1 99 ? -5.908 -14.658 -10.550 1.00 70.06 99 THR A CA 1
ATOM 787 C C . THR A 1 99 ? -6.585 -15.146 -9.271 1.00 70.06 99 THR A C 1
ATOM 789 O O . THR A 1 99 ? -7.633 -15.779 -9.334 1.00 70.06 99 THR A O 1
ATOM 792 N N . GLU A 1 100 ? -6.014 -14.805 -8.116 1.00 68.31 100 GLU A N 1
ATOM 793 C CA . GLU A 1 100 ? -6.556 -15.070 -6.788 1.00 68.31 100 GLU A CA 1
ATOM 794 C C . GLU A 1 100 ? -6.543 -13.765 -5.988 1.00 68.31 100 GLU A C 1
ATOM 796 O O . GLU A 1 100 ? -5.493 -13.145 -5.800 1.00 68.31 100 GLU A O 1
ATOM 801 N N . VAL A 1 101 ? -7.715 -13.333 -5.528 1.00 66.69 101 VAL A N 1
ATOM 802 C CA . VAL A 1 101 ? -7.852 -12.186 -4.625 1.00 66.69 101 VAL A CA 1
ATOM 803 C C . VAL A 1 101 ? -7.908 -12.739 -3.204 1.00 66.69 101 VAL A C 1
ATOM 805 O O . VAL A 1 101 ? -8.677 -13.678 -2.973 1.00 66.69 101 VAL A O 1
ATOM 808 N N . PRO A 1 102 ? -7.143 -12.190 -2.241 1.00 66.50 102 PRO A N 1
ATOM 809 C CA . PRO A 1 102 ? -7.304 -12.557 -0.843 1.00 66.50 102 PRO A CA 1
ATOM 810 C C . PRO A 1 102 ? -8.784 -12.448 -0.456 1.00 66.50 102 PRO A C 1
ATOM 812 O O . PRO A 1 102 ? -9.411 -11.427 -0.765 1.00 66.50 102 PRO A O 1
ATOM 815 N N . PRO A 1 103 ? -9.371 -13.476 0.180 1.00 63.53 103 PRO A N 1
ATOM 816 C CA . PRO A 1 103 ? -10.765 -13.401 0.570 1.00 63.53 103 PRO A CA 1
ATOM 817 C C . PRO A 1 103 ? -10.903 -12.212 1.523 1.00 63.53 103 PRO A C 1
ATOM 819 O O . PRO A 1 103 ? -10.156 -12.096 2.489 1.00 63.53 103 PRO A O 1
ATOM 822 N N . CYS A 1 104 ? -11.814 -11.294 1.221 1.00 67.94 104 CYS A N 1
ATOM 823 C CA . CYS A 1 104 ? -12.119 -10.141 2.056 1.00 67.94 104 CYS A CA 1
ATOM 824 C C . CYS A 1 104 ? -13.627 -9.910 1.981 1.00 67.94 104 CYS A C 1
ATOM 826 O O . CYS A 1 104 ? -14.175 -9.697 0.899 1.00 67.94 104 CYS A O 1
ATOM 828 N N . GLU A 1 105 ? -14.308 -9.977 3.129 1.00 65.81 105 GLU A N 1
ATOM 829 C CA . GLU A 1 105 ? -15.765 -9.804 3.212 1.00 65.81 105 GLU A CA 1
ATOM 830 C C . GLU A 1 105 ? -16.183 -8.416 2.721 1.00 65.81 105 GLU A C 1
ATOM 832 O O . GLU A 1 105 ? -17.273 -8.258 2.176 1.00 65.81 105 GLU A O 1
ATOM 837 N N . LEU A 1 106 ? -15.291 -7.423 2.842 1.00 68.56 106 LEU A N 1
ATOM 838 C CA . LEU A 1 106 ? -15.556 -6.070 2.367 1.00 68.56 106 LEU A CA 1
ATOM 839 C C . LEU A 1 106 ? -15.771 -6.035 0.853 1.00 68.56 106 LEU A C 1
ATOM 841 O O . LEU A 1 106 ? -16.597 -5.252 0.406 1.00 68.56 106 LEU A O 1
ATOM 845 N N . TRP A 1 107 ? -15.130 -6.907 0.060 1.00 72.00 107 TRP A N 1
ATOM 846 C CA . TRP A 1 107 ? -15.320 -6.905 -1.398 1.00 72.00 107 TRP A CA 1
ATOM 847 C C . TRP A 1 107 ? -16.744 -7.243 -1.831 1.00 72.00 107 TRP A C 1
ATOM 849 O O . TRP A 1 107 ? -17.175 -6.775 -2.879 1.00 72.00 107 TRP A O 1
ATOM 859 N N . LYS A 1 108 ? -17.497 -8.003 -1.026 1.00 69.25 108 LYS A N 1
ATOM 860 C CA . LYS A 1 108 ? -18.892 -8.354 -1.344 1.00 69.25 108 LYS A CA 1
ATOM 861 C C . LYS A 1 108 ? -19.834 -7.149 -1.277 1.00 69.25 108 LYS A C 1
ATOM 863 O O . LYS A 1 108 ? -20.908 -7.192 -1.865 1.00 69.25 108 LYS A O 1
ATOM 868 N N . VAL A 1 109 ? -19.438 -6.107 -0.547 1.00 71.62 109 VAL A N 1
ATOM 869 C CA . VAL A 1 109 ? -20.234 -4.898 -0.284 1.00 71.62 109 VAL A CA 1
ATOM 870 C C . VAL A 1 109 ? -19.488 -3.616 -0.668 1.00 71.62 109 VAL A C 1
ATOM 872 O O . VAL A 1 109 ? -19.951 -2.520 -0.369 1.00 71.62 109 VAL A O 1
ATOM 875 N N . ALA A 1 110 ? -18.311 -3.738 -1.287 1.00 71.19 110 ALA A N 1
ATOM 876 C CA . ALA A 1 110 ? -17.470 -2.603 -1.628 1.00 71.19 110 ALA A CA 1
ATOM 877 C C . ALA A 1 110 ? -18.028 -1.884 -2.856 1.00 71.19 110 ALA A C 1
ATOM 879 O O . ALA A 1 110 ? -18.180 -2.471 -3.926 1.00 71.19 110 ALA A O 1
ATOM 880 N N . GLU A 1 111 ? -18.245 -0.582 -2.714 1.00 70.31 111 GLU A N 1
ATOM 881 C CA . GLU A 1 111 ? -18.617 0.305 -3.809 1.00 70.31 111 GLU A CA 1
ATOM 882 C C . GLU A 1 111 ? -17.492 1.308 -4.073 1.00 70.31 111 GLU A C 1
ATOM 884 O O . GLU A 1 111 ? -16.743 1.696 -3.170 1.00 70.31 111 GLU A O 1
ATOM 889 N N . LYS A 1 112 ? -17.363 1.749 -5.329 1.00 70.62 112 LYS A N 1
ATOM 890 C CA . LYS A 1 112 ? -16.480 2.872 -5.650 1.00 70.62 112 LYS A CA 1
ATOM 891 C C . LYS A 1 112 ? -17.095 4.141 -5.075 1.00 70.62 112 LYS A C 1
ATOM 893 O O . LYS A 1 112 ? -18.027 4.690 -5.653 1.00 70.62 112 LYS A O 1
ATOM 898 N N . ILE A 1 113 ? -16.549 4.610 -3.960 1.00 79.38 113 ILE A N 1
ATOM 899 C CA . ILE A 1 113 ? -16.934 5.888 -3.365 1.00 79.38 113 ILE A CA 1
ATOM 900 C C . ILE A 1 113 ? -16.011 7.006 -3.848 1.00 79.38 113 ILE A C 1
ATOM 902 O O . ILE A 1 113 ? -14.813 6.805 -4.059 1.00 79.38 113 ILE A O 1
ATOM 906 N N . GLN A 1 114 ? -16.567 8.204 -3.986 1.00 81.00 114 GLN A N 1
ATOM 907 C CA . GLN A 1 114 ? -15.789 9.427 -4.125 1.00 81.00 114 GLN A CA 1
ATOM 908 C C . GLN A 1 114 ? -15.815 10.150 -2.782 1.00 81.00 114 GLN A C 1
ATOM 910 O O . GLN A 1 114 ? -16.890 10.420 -2.254 1.00 81.00 114 GLN A O 1
ATOM 915 N N . LEU A 1 115 ? -14.638 10.442 -2.223 1.00 84.81 115 LEU A N 1
ATOM 916 C CA . LEU A 1 115 ? -14.545 11.130 -0.936 1.00 84.81 115 LEU A CA 1
ATOM 917 C C . LEU A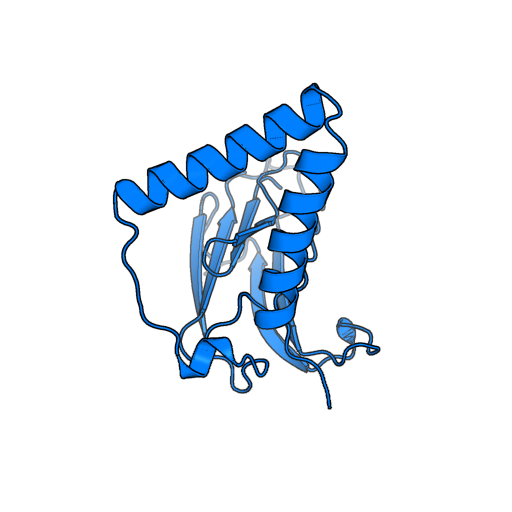 1 115 ? -15.148 12.529 -1.051 1.00 84.81 115 LEU A C 1
ATOM 919 O O . LEU A 1 115 ? -14.623 13.385 -1.773 1.00 84.81 115 LEU A O 1
ATOM 923 N N . THR A 1 116 ? -16.229 12.757 -0.313 1.00 91.94 116 THR A N 1
ATOM 924 C CA . THR A 1 116 ? -16.837 14.078 -0.176 1.00 91.94 116 THR A CA 1
ATOM 925 C C . THR A 1 116 ? -15.963 14.974 0.705 1.00 91.94 116 THR A C 1
ATOM 927 O O . THR A 1 116 ? -15.059 14.506 1.402 1.00 91.94 116 THR A O 1
ATOM 930 N N . GLU A 1 117 ? -16.217 16.284 0.706 1.00 92.56 117 GLU A N 1
ATOM 931 C CA . GLU A 1 117 ? -15.531 17.190 1.640 1.00 92.56 117 GLU A CA 1
ATOM 932 C C . GLU A 1 117 ? -15.817 16.834 3.105 1.00 92.56 117 GLU A C 1
ATOM 934 O O . GLU A 1 117 ? -14.928 16.936 3.950 1.00 92.56 117 GLU A O 1
ATOM 939 N N . GLU A 1 118 ? -17.018 16.338 3.406 1.00 93.12 118 GLU A N 1
ATOM 940 C CA . GLU A 1 118 ? -17.368 15.876 4.749 1.00 93.12 118 GLU A CA 1
ATOM 941 C C . GLU A 1 118 ? -16.522 14.660 5.164 1.00 93.12 118 GLU A C 1
ATOM 943 O O . GLU A 1 118 ? -16.011 14.607 6.286 1.00 93.12 118 GLU A O 1
ATOM 948 N N . ASP A 1 119 ? -16.298 13.710 4.251 1.00 90.50 119 ASP A N 1
ATOM 949 C CA . ASP A 1 119 ? -15.440 12.547 4.508 1.00 90.50 119 ASP A CA 1
ATOM 950 C C . ASP A 1 119 ? -13.996 12.971 4.774 1.00 90.50 119 ASP A C 1
ATOM 952 O O . ASP A 1 119 ? -13.368 12.507 5.729 1.00 90.50 119 ASP A O 1
ATOM 956 N N . LYS A 1 120 ? -13.472 13.906 3.973 1.00 91.06 120 LYS A N 1
ATOM 957 C CA . LYS A 1 120 ? -12.116 14.447 4.151 1.00 91.06 120 LYS A CA 1
ATOM 958 C C . LYS A 1 120 ? -11.958 15.119 5.512 1.00 91.06 120 LYS A C 1
ATOM 960 O O . LYS A 1 120 ? -10.953 14.887 6.183 1.00 91.06 120 LYS A O 1
ATOM 965 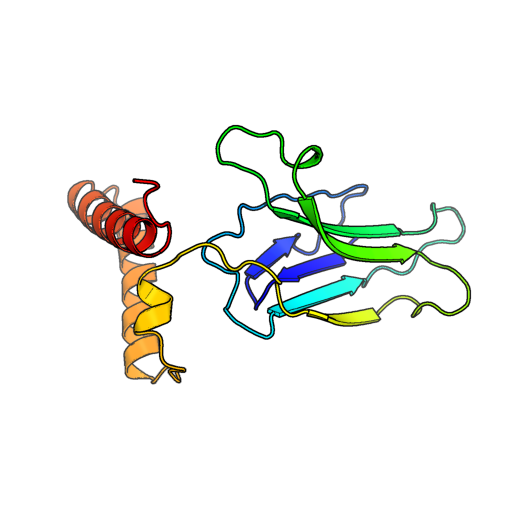N N . GLN A 1 121 ? -12.951 15.893 5.950 1.00 93.62 121 GLN A N 1
ATOM 966 C CA . GLN A 1 121 ? -12.949 16.524 7.272 1.00 93.62 121 GLN A CA 1
ATOM 967 C C . GLN A 1 121 ? -12.971 15.487 8.402 1.00 93.62 121 GLN A C 1
ATOM 969 O O . GLN A 1 121 ? -12.209 15.611 9.363 1.00 93.62 121 GLN A O 1
ATOM 974 N N . LYS A 1 122 ? -13.788 14.430 8.284 1.00 91.88 122 LYS A N 1
ATOM 975 C CA . LYS A 1 122 ? -13.820 13.323 9.257 1.00 91.88 122 LYS A CA 1
ATOM 976 C C . LYS A 1 122 ? -12.470 12.605 9.342 1.00 91.88 122 LYS A C 1
ATOM 978 O O . LYS A 1 122 ? -11.977 12.367 10.445 1.00 91.88 122 LYS A O 1
ATOM 983 N N . ILE A 1 123 ? -11.843 12.317 8.199 1.00 89.94 123 ILE A N 1
ATOM 984 C CA . ILE A 1 123 ? -10.514 11.689 8.131 1.00 89.94 123 ILE A CA 1
ATOM 985 C C . ILE A 1 123 ? -9.453 12.593 8.769 1.00 89.94 123 ILE A C 1
ATOM 987 O O . ILE A 1 123 ? -8.681 12.132 9.609 1.00 89.94 123 ILE A O 1
ATOM 991 N N . GLN A 1 124 ? -9.428 13.885 8.427 1.00 91.44 124 GLN A N 1
ATOM 992 C CA . GLN A 1 124 ? -8.489 14.844 9.019 1.00 91.44 124 GLN A CA 1
ATOM 993 C C . GLN A 1 124 ? -8.651 14.935 10.535 1.00 91.44 124 GLN A C 1
ATOM 995 O O . GLN A 1 124 ? -7.657 14.916 11.258 1.00 91.44 124 GLN A O 1
ATOM 1000 N N . LYS A 1 125 ? -9.894 14.965 11.026 1.00 93.19 125 LYS A N 1
ATOM 1001 C CA . LYS A 1 125 ? -10.172 14.974 12.462 1.00 93.19 125 LYS A CA 1
ATOM 1002 C C . LYS A 1 125 ? -9.621 13.730 13.159 1.00 93.19 125 LYS A C 1
ATOM 1004 O O . LYS A 1 125 ? -8.993 13.870 14.198 1.00 93.19 125 LYS A O 1
ATOM 1009 N N . LEU A 1 126 ? -9.790 12.538 12.583 1.00 91.25 126 LEU A N 1
ATOM 1010 C CA . LEU A 1 126 ? -9.216 11.303 13.139 1.00 91.25 126 LEU A CA 1
ATOM 1011 C C . LEU A 1 126 ? -7.683 11.359 13.224 1.00 91.25 126 LEU A C 1
ATOM 1013 O O . LEU A 1 126 ? -7.107 10.917 14.217 1.00 91.25 126 LEU A O 1
ATOM 1017 N N . ILE A 1 127 ? -7.023 11.915 12.204 1.00 88.69 127 ILE A N 1
ATOM 1018 C CA . ILE A 1 127 ? -5.561 12.073 12.181 1.00 88.69 127 ILE A CA 1
ATOM 1019 C C . ILE A 1 127 ? -5.104 13.046 13.274 1.00 88.69 127 ILE A C 1
ATOM 1021 O O . ILE A 1 127 ? -4.150 12.750 13.996 1.00 88.69 127 ILE A O 1
ATOM 1025 N N . ILE A 1 128 ? -5.793 14.182 13.416 1.00 91.69 128 ILE A N 1
ATOM 1026 C CA . ILE A 1 128 ? -5.500 15.186 14.446 1.00 91.69 128 ILE A CA 1
ATOM 1027 C C . ILE A 1 128 ? -5.724 14.597 15.841 1.00 91.69 128 ILE A C 1
ATOM 1029 O O . ILE A 1 128 ? -4.831 14.686 16.676 1.00 91.69 128 ILE A O 1
ATOM 1033 N N . ASP A 1 129 ? -6.859 13.934 16.078 1.00 90.56 129 ASP A N 1
ATOM 1034 C CA . ASP A 1 129 ? -7.176 13.287 17.356 1.00 90.56 129 ASP A CA 1
ATOM 1035 C C . ASP A 1 129 ? -6.106 12.253 17.751 1.00 90.56 129 ASP A C 1
ATOM 1037 O O . ASP A 1 129 ? -5.731 12.168 18.921 1.00 90.56 129 ASP A O 1
ATOM 1041 N N . LEU A 1 130 ? -5.590 11.479 16.786 1.00 88.56 130 LEU A N 1
ATOM 1042 C CA . LEU A 1 130 ? -4.513 10.517 17.027 1.00 88.56 130 LEU A CA 1
ATOM 1043 C C . LEU A 1 130 ? -3.195 11.209 17.381 1.00 88.56 130 LEU A C 1
ATOM 1045 O O . LEU A 1 130 ? -2.533 10.814 18.342 1.00 88.56 130 LEU A O 1
ATOM 1049 N N . HIS A 1 131 ? -2.813 12.232 16.616 1.00 89.44 131 HIS A N 1
ATOM 1050 C CA . HIS A 1 131 ? -1.609 13.012 16.888 1.00 89.44 131 HIS A CA 1
ATOM 1051 C C . HIS A 1 131 ? -1.668 13.662 18.277 1.00 89.44 131 HIS A C 1
ATOM 1053 O O . HIS A 1 131 ? -0.718 13.563 19.054 1.00 89.44 131 HIS A O 1
ATOM 1059 N N . ASP A 1 132 ? -2.802 14.268 18.618 1.00 91.69 132 ASP A N 1
ATOM 1060 C CA . ASP A 1 132 ? -3.030 14.902 19.910 1.00 91.69 132 ASP A CA 1
ATOM 1061 C C . ASP A 1 132 ? -3.022 13.895 21.057 1.00 91.69 132 ASP A C 1
ATOM 1063 O O . ASP A 1 132 ? -2.399 14.157 22.086 1.00 91.69 132 ASP A O 1
ATOM 1067 N N . GLY A 1 133 ? -3.661 12.735 20.878 1.00 90.00 133 GLY A N 1
ATOM 1068 C CA . GLY A 1 133 ? -3.631 11.649 21.855 1.00 90.00 133 GLY A CA 1
ATOM 1069 C C . GLY A 1 133 ? -2.204 11.177 22.145 1.00 90.00 133 GLY A C 1
ATOM 1070 O O . GLY A 1 133 ? -1.847 10.983 23.306 1.00 90.00 133 GLY A O 1
ATOM 1071 N N . LEU A 1 134 ? -1.358 11.073 21.111 1.00 88.94 134 LEU A N 1
ATOM 1072 C CA . LEU A 1 134 ? 0.059 10.719 21.257 1.00 88.94 134 LEU A CA 1
ATOM 1073 C C . LEU A 1 134 ? 0.855 11.812 21.980 1.00 88.94 134 LEU A C 1
ATOM 1075 O O . LEU A 1 134 ? 1.586 11.514 22.923 1.00 88.94 134 LEU A O 1
ATOM 1079 N N . GLN A 1 135 ? 0.699 13.073 21.567 1.00 92.75 135 GLN A N 1
ATOM 1080 C CA . GLN A 1 135 ? 1.383 14.225 22.170 1.00 92.75 135 GLN A CA 1
ATOM 1081 C C . GLN A 1 135 ? 1.039 14.380 23.655 1.00 92.75 135 GLN A C 1
ATOM 1083 O O . GLN A 1 135 ? 1.920 14.583 24.490 1.00 92.75 135 GLN A O 1
ATOM 1088 N N . LYS A 1 136 ? -0.250 14.262 23.987 1.00 93.81 136 LYS A N 1
ATOM 1089 C CA . LYS A 1 136 ? -0.782 14.457 25.342 1.00 93.81 136 LYS A CA 1
ATOM 1090 C C . LYS A 1 136 ? -0.685 13.200 26.209 1.00 93.81 136 LYS A C 1
ATOM 1092 O O . LYS A 1 136 ? -0.987 13.279 27.395 1.00 93.81 136 LYS A O 1
ATOM 1097 N N . LYS A 1 137 ? -0.258 12.065 25.638 1.00 91.56 137 LYS A N 1
ATOM 1098 C CA . LYS A 1 137 ? -0.255 10.741 26.284 1.00 91.56 137 LYS A CA 1
ATOM 1099 C C . LYS A 1 137 ? -1.627 10.377 26.869 1.00 91.56 137 LYS A C 1
ATOM 1101 O O . LYS A 1 137 ? -1.718 9.820 27.958 1.00 91.56 137 LYS A O 1
ATOM 1106 N N . ASP A 1 138 ? -2.698 10.714 26.151 1.00 92.31 138 ASP A N 1
ATOM 1107 C CA . ASP A 1 138 ? -4.066 10.375 26.550 1.00 92.31 138 ASP A CA 1
ATOM 1108 C C . ASP A 1 138 ? -4.328 8.895 26.243 1.00 92.31 138 ASP A C 1
ATOM 1110 O O . ASP A 1 138 ? -4.745 8.522 25.145 1.00 92.31 138 ASP A O 1
ATOM 1114 N N . GLU A 1 139 ? -4.031 8.038 27.219 1.00 90.69 139 GLU A N 1
ATOM 1115 C CA . GLU A 1 139 ? -4.125 6.582 27.083 1.00 90.69 139 GLU A CA 1
ATOM 1116 C C . GLU A 1 139 ? -5.526 6.114 26.681 1.00 90.69 139 GLU A C 1
ATOM 1118 O O . GLU A 1 139 ? -5.658 5.187 25.882 1.00 90.69 139 GLU A O 1
ATOM 1123 N N . LYS A 1 140 ? -6.577 6.774 27.182 1.00 91.12 140 LYS A N 1
ATOM 1124 C CA . LYS A 1 140 ? -7.959 6.400 26.874 1.00 91.12 140 LYS A CA 1
ATOM 1125 C C . LYS A 1 140 ? -8.281 6.695 25.414 1.00 91.12 140 LYS A C 1
ATOM 1127 O O . LYS A 1 140 ? -8.777 5.819 24.706 1.00 91.12 140 LYS A O 1
ATOM 1132 N N . LYS A 1 141 ? -7.956 7.903 24.948 1.00 87.75 141 LYS A N 1
ATOM 1133 C CA . LYS A 1 141 ? -8.180 8.295 23.552 1.00 87.75 141 LYS A CA 1
ATOM 1134 C C . LYS A 1 141 ? -7.350 7.440 22.593 1.00 87.75 141 LYS A C 1
ATOM 1136 O O . LYS A 1 141 ? -7.844 7.032 21.542 1.00 87.75 141 LYS A O 1
ATOM 1141 N N . LEU A 1 142 ? -6.108 7.126 22.964 1.00 90.06 142 LEU A N 1
ATOM 1142 C CA . LEU A 1 142 ? -5.249 6.226 22.197 1.00 90.06 142 LEU A CA 1
ATOM 1143 C C . LEU A 1 142 ? -5.833 4.815 22.113 1.00 90.06 142 LEU A C 1
ATOM 1145 O O . LEU A 1 142 ? -5.861 4.246 21.023 1.00 90.06 142 LEU A O 1
ATOM 1149 N N . LEU A 1 143 ? -6.333 4.265 23.222 1.00 90.00 143 LEU A N 1
ATOM 1150 C CA . LEU A 1 143 ? -6.968 2.950 23.235 1.00 90.00 143 LEU A CA 1
ATOM 1151 C C . LEU A 1 143 ? -8.192 2.913 22.311 1.00 90.00 143 LEU A C 1
ATOM 1153 O O . LEU A 1 143 ? -8.280 2.025 21.469 1.00 90.00 143 LEU A O 1
ATOM 1157 N N . GLU A 1 144 ? -9.085 3.903 22.399 1.00 90.50 144 GLU A N 1
ATOM 1158 C CA . GLU A 1 144 ? -10.275 4.000 21.539 1.00 90.50 144 GLU A CA 1
ATOM 1159 C C . GLU A 1 144 ? -9.908 4.028 20.043 1.00 90.50 144 GLU A C 1
ATOM 1161 O O . GLU A 1 144 ? -10.483 3.295 19.232 1.00 90.50 144 GLU A O 1
ATOM 1166 N N . LEU A 1 145 ? -8.908 4.832 19.665 1.00 88.69 145 LEU A N 1
ATOM 1167 C CA . LEU A 1 145 ? -8.439 4.934 18.279 1.00 88.69 145 LEU A CA 1
ATOM 1168 C C . LEU A 1 145 ? -7.750 3.647 17.800 1.00 88.69 145 LEU A C 1
ATOM 1170 O O . LEU A 1 145 ? -7.929 3.228 16.652 1.00 88.69 145 LEU A O 1
ATOM 1174 N N . MET A 1 146 ? -6.984 2.991 18.673 1.00 87.69 146 MET A N 1
ATOM 1175 C CA . MET A 1 146 ? -6.328 1.719 18.366 1.00 87.69 146 MET A CA 1
ATOM 1176 C C . MET A 1 146 ? -7.330 0.571 18.245 1.00 87.69 146 MET A C 1
ATOM 1178 O O . MET A 1 146 ? -7.176 -0.281 17.366 1.00 87.69 146 MET A O 1
ATOM 1182 N N . GLU A 1 147 ? -8.381 0.554 19.064 1.00 89.44 147 GLU A N 1
ATOM 1183 C CA . GLU A 1 147 ? -9.487 -0.388 18.924 1.00 89.44 147 GLU A CA 1
ATOM 1184 C C . GLU A 1 147 ? -10.222 -0.198 17.603 1.00 89.44 147 GLU A C 1
ATOM 1186 O O . GLU A 1 147 ? -10.479 -1.183 16.910 1.00 89.44 147 GLU A O 1
ATOM 1191 N N . PHE A 1 148 ? -10.539 1.050 17.240 1.00 87.19 148 PHE A N 1
ATOM 1192 C CA . PHE A 1 148 ? -11.147 1.367 15.952 1.00 87.19 148 PHE A CA 1
ATOM 1193 C C . PHE A 1 148 ? -10.284 0.830 14.803 1.00 87.19 148 PHE A C 1
ATOM 1195 O O . PHE A 1 148 ? -10.755 0.015 14.011 1.00 87.19 148 PHE A O 1
ATOM 1202 N N . LYS A 1 149 ? -8.988 1.177 14.777 1.00 84.69 149 LYS A N 1
ATOM 1203 C CA . LYS A 1 149 ? -8.037 0.665 13.779 1.00 84.69 149 LYS A CA 1
ATOM 1204 C C . LYS A 1 149 ? -8.031 -0.863 13.737 1.00 84.69 149 LYS A C 1
ATOM 1206 O O . LYS A 1 149 ? -8.085 -1.440 12.658 1.00 84.69 149 LYS A O 1
ATOM 1211 N N . THR A 1 150 ? -7.952 -1.522 14.890 1.00 83.56 150 THR A N 1
ATOM 1212 C CA . THR A 1 150 ? -7.856 -2.987 14.974 1.00 83.56 150 THR A CA 1
ATOM 1213 C C . THR A 1 150 ? -9.121 -3.666 14.458 1.00 83.56 150 THR A C 1
ATOM 1215 O O . THR A 1 150 ? -9.024 -4.637 13.710 1.00 83.56 150 THR A O 1
ATOM 1218 N N . LYS A 1 151 ? -10.304 -3.145 14.806 1.00 83.62 151 LYS A N 1
ATOM 1219 C CA . LYS A 1 151 ? -11.598 -3.659 14.331 1.00 83.62 151 LYS A CA 1
ATOM 1220 C C . LYS A 1 151 ? -11.717 -3.530 12.812 1.00 83.62 151 LYS A C 1
ATOM 1222 O O . LYS A 1 151 ? -12.075 -4.505 12.157 1.00 83.62 151 LYS A O 1
ATOM 1227 N N . GLU A 1 152 ? -11.352 -2.379 12.249 1.00 78.94 152 GLU A N 1
ATOM 1228 C CA . GLU A 1 152 ? -11.393 -2.167 10.796 1.00 78.94 152 GLU A CA 1
ATOM 1229 C C . GLU A 1 152 ? -10.353 -3.025 10.059 1.00 78.94 152 GLU A C 1
ATOM 1231 O O . GLU A 1 152 ? -10.678 -3.684 9.072 1.00 78.94 152 GLU A O 1
ATOM 1236 N N . TYR A 1 153 ? -9.127 -3.131 10.584 1.00 76.06 153 TYR A N 1
ATOM 1237 C CA . TYR A 1 153 ? -8.114 -4.034 10.027 1.00 76.06 153 TYR A CA 1
ATOM 1238 C C . TYR A 1 153 ? -8.555 -5.497 10.071 1.00 76.06 153 TYR A C 1
ATOM 1240 O O . TYR A 1 153 ? -8.316 -6.213 9.108 1.00 76.06 153 TYR A O 1
ATOM 1248 N N . ALA A 1 154 ? -9.209 -5.947 11.144 1.00 74.31 154 ALA A N 1
ATOM 1249 C CA . ALA A 1 154 ? -9.717 -7.315 11.256 1.00 74.31 154 ALA A CA 1
ATOM 1250 C C . ALA A 1 154 ? -10.887 -7.605 10.301 1.00 74.31 154 ALA A C 1
ATOM 1252 O O . ALA A 1 154 ? -11.092 -8.754 9.924 1.00 74.31 154 ALA A O 1
ATOM 1253 N N . ARG A 1 155 ? -11.658 -6.587 9.901 1.00 70.56 155 ARG A N 1
ATOM 1254 C CA . ARG A 1 155 ? -12.678 -6.730 8.849 1.00 70.56 155 ARG A CA 1
ATOM 1255 C C . ARG A 1 155 ? -12.050 -6.850 7.460 1.00 70.56 155 ARG A C 1
ATOM 1257 O O . ARG A 1 155 ? -12.576 -7.575 6.623 1.00 70.56 155 ARG A O 1
ATOM 1264 N N . ALA A 1 156 ? -10.935 -6.157 7.231 1.00 68.81 156 ALA A N 1
ATOM 1265 C CA . ALA A 1 156 ? -10.214 -6.178 5.960 1.00 68.81 156 ALA A CA 1
ATOM 1266 C C . ALA A 1 156 ? -9.293 -7.409 5.802 1.00 68.81 156 ALA A C 1
ATOM 1268 O O . ALA A 1 156 ? -9.199 -7.980 4.718 1.00 68.81 156 ALA A O 1
ATOM 1269 N N . TYR A 1 157 ? -8.615 -7.837 6.871 1.00 63.91 157 TYR A N 1
ATOM 1270 C CA . TYR A 1 157 ? -7.853 -9.087 6.945 1.00 63.91 157 TYR A CA 1
ATOM 1271 C C . TYR A 1 157 ? -8.797 -10.221 7.346 1.00 63.91 157 TYR A C 1
ATOM 1273 O O . TYR A 1 157 ? -9.066 -10.428 8.527 1.00 63.91 157 TYR A O 1
ATOM 1281 N N . LEU A 1 158 ? -9.306 -10.971 6.375 1.00 52.78 158 LEU A N 1
ATOM 1282 C CA . LEU A 1 158 ? -10.199 -12.088 6.660 1.00 52.78 158 LEU A CA 1
ATOM 1283 C C . LEU A 1 158 ? -9.515 -13.170 7.515 1.00 52.78 158 LEU A C 1
ATOM 1285 O O . LEU A 1 158 ? -8.340 -13.501 7.331 1.00 52.78 158 LEU A O 1
ATOM 1289 N N . ARG A 1 159 ? -10.285 -13.720 8.463 1.00 45.22 159 ARG A N 1
ATOM 1290 C CA . ARG A 1 159 ? -9.935 -14.887 9.280 1.00 45.22 159 ARG A CA 1
ATOM 1291 C C . ARG A 1 159 ? -9.967 -16.139 8.409 1.00 45.22 159 ARG A C 1
ATOM 1293 O O . ARG A 1 159 ? -11.021 -16.474 7.884 1.00 45.22 159 ARG A O 1
ATOM 1300 N N . PHE A 1 160 ? -8.855 -16.865 8.330 1.00 35.59 160 PHE A N 1
ATOM 1301 C CA . PHE A 1 160 ? -8.921 -18.287 7.999 1.00 35.59 160 PHE A CA 1
ATOM 1302 C C . PHE A 1 160 ? -9.781 -18.972 9.075 1.00 35.59 160 PHE A C 1
ATOM 1304 O O . PHE A 1 160 ? -9.404 -18.970 10.249 1.00 35.59 160 PHE A O 1
ATOM 1311 N N . THR A 1 161 ? -10.960 -19.457 8.693 1.00 36.12 161 THR A N 1
ATOM 1312 C CA . THR A 1 161 ? -11.667 -20.538 9.392 1.00 36.12 161 THR A CA 1
ATOM 1313 C C . THR A 1 161 ? -11.372 -21.830 8.670 1.00 36.12 161 THR A C 1
ATOM 1315 O O . THR A 1 161 ? -11.495 -21.800 7.423 1.00 36.12 161 THR A O 1
#

Secondary structure (DSSP, 8-state):
--EEEEETTEEEE---SSSS-------TTTPPSS-EEEEEEE--PPPTTSPPPEEEEEEEE--TTS-GGGSEEEEEEEEES-TTSPPSSEEEEEEE--SSPPP-GGGGT-------HHHHHHHHHHHHHHHHHHHHT-HHHHHHHHHHHHHHHHHHS----

pLDDT: mean 79.43, std 10.25, range [35.59, 93.81]

Foldseek 3Di:
DQKWKDKLNRTQDHGDPDPPDDGDDDCQLPAAQFKIKIKMWDADDDDPPDDWDKDKDWDFDDDPPGDRVPGHTFDIDIDTPDPPGDDPGDMDMDMDHGPDRRDAPCNVVDDDDDQDPVNVVVVVVLVVLCVVCVVVVVVVSVVVSVVVVVVVVPNSNDDDD